Protein AF-W4LMC2-F1 (afdb_monomer)

Mean predicted aligned error: 18.22 Å

Foldseek 3Di:
DDDDLLNVLVVVLVVVCVPPVDDPVVSVVSSVVSSVVSVVVVCVVDVDDDDDDDDDDDDDPCDCVNQDDPQWHQDPVPRDIDSDCDCVNCVVVPHGPVD

Solvent-accessible surface area (backbone atoms only — not comparable to full-atom values): 6334 Å² total; per-residue (Å²): 132,86,76,49,73,67,56,55,48,50,52,54,47,53,51,50,42,72,75,62,70,56,52,75,71,55,46,53,54,48,47,52,51,51,48,51,51,53,51,50,52,49,54,69,75,42,83,81,78,88,78,88,80,91,75,88,80,85,82,63,85,75,47,76,70,69,34,50,50,101,72,35,30,44,39,88,85,77,69,51,76,32,77,62,87,44,69,71,59,32,49,77,70,76,41,59,96,82,111

Organism: Entotheonella factor (NCBI:txid1429438)

InterPro domains:
  IPR008807 ROS/MUCR transcriptional regulator [PF05443] (5-98)
  IPR041920 ROS/MUCR transcriptional regulator superfamily [G3DSA:1.10.10.1550] (59-99)

Nearest PDB structures (foldseek):
  5ok9-assembly1_E  TM=4.432E-01  e=7.450E+00  Homo sapiens

pLDDT: mean 70.09, std 13.7, range [37.72, 84.94]

Radius of gyration: 21.27 Å; Cα contacts (8 Å, |Δi|>4): 54; chains: 1; bounding box: 42×43×57 Å

Secondary structure (DSSP, 8-state):
----HHHHHHHHHHHHHHHH---HHHHHHHHHHHHHHHHHHHHHHS-S-----SSS-------TTTTB-SS-EE-TTT--EESS--HHHHHHTT--TT-

Sequence (99 aa):
MSQTLIEMAKELVAEQIRVHHLSPEDATSLLQSTHATLLSLHHEETPRLTSASPSSDAETPVSWKQSITKHAITCLECGNTFRQLSSRHLRIHDLDPRG

Structure (mmCIF, N/CA/C/O backbone):
data_AF-W4LMC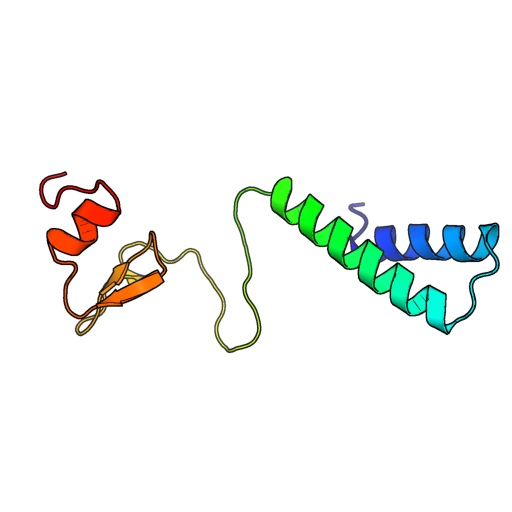2-F1
#
_entry.id   AF-W4LMC2-F1
#
loop_
_atom_site.group_PDB
_atom_site.id
_atom_site.type_symbol
_atom_site.label_atom_id
_atom_site.label_alt_id
_atom_site.label_comp_id
_atom_site.label_asym_id
_atom_site.label_entity_id
_atom_site.label_seq_id
_atom_site.pdbx_PDB_ins_code
_atom_site.Cartn_x
_atom_site.Cartn_y
_atom_site.Cartn_z
_atom_site.occupancy
_atom_site.B_iso_or_equiv
_atom_site.auth_seq_id
_atom_site.auth_comp_id
_atom_site.auth_asym_id
_atom_site.auth_atom_id
_atom_site.pdbx_PDB_model_num
ATOM 1 N N . MET A 1 1 ? -6.532 -23.538 -4.795 1.00 44.06 1 MET A N 1
ATOM 2 C CA . MET A 1 1 ? -5.174 -23.408 -4.236 1.00 44.06 1 MET A CA 1
ATOM 3 C C . MET A 1 1 ? -4.840 -21.931 -4.271 1.00 44.06 1 MET A C 1
ATOM 5 O O . MET A 1 1 ? -4.671 -21.400 -5.357 1.00 44.06 1 MET A O 1
ATOM 9 N N . SER A 1 2 ? -4.922 -21.249 -3.131 1.00 52.91 2 SER A N 1
ATOM 10 C CA . SER A 1 2 ? -4.631 -19.816 -3.017 1.00 52.91 2 SER A CA 1
ATOM 11 C C . SER A 1 2 ? -3.134 -19.603 -3.228 1.00 52.91 2 SER A C 1
ATOM 13 O O . SER A 1 2 ? -2.352 -19.935 -2.338 1.00 52.91 2 SER A O 1
ATOM 15 N N . GLN A 1 3 ? -2.741 -19.124 -4.410 1.00 64.00 3 GLN A N 1
ATOM 16 C CA . GLN A 1 3 ? -1.364 -18.702 -4.658 1.00 64.00 3 GLN A CA 1
ATOM 17 C C . GLN A 1 3 ? -1.000 -17.598 -3.671 1.00 64.00 3 GLN A C 1
ATOM 19 O O . GLN A 1 3 ? -1.780 -16.678 -3.417 1.00 64.00 3 GLN A O 1
ATOM 24 N N . THR A 1 4 ? 0.175 -17.726 -3.075 1.00 80.00 4 THR A N 1
ATOM 25 C CA . THR A 1 4 ? 0.689 -16.720 -2.149 1.00 80.00 4 THR A CA 1
ATOM 26 C C . THR A 1 4 ? 1.088 -15.462 -2.926 1.00 80.00 4 THR A C 1
ATOM 28 O O . THR A 1 4 ? 1.500 -15.540 -4.083 1.00 80.00 4 THR A O 1
ATOM 31 N N . LEU A 1 5 ? 1.009 -14.284 -2.298 1.00 74.75 5 LEU A N 1
ATOM 32 C CA . LEU A 1 5 ? 1.453 -13.016 -2.908 1.00 74.75 5 LEU A CA 1
ATOM 33 C C . LEU A 1 5 ? 2.898 -13.096 -3.429 1.00 74.75 5 LEU A C 1
ATOM 35 O O . LEU A 1 5 ? 3.228 -12.514 -4.459 1.00 74.75 5 LEU A O 1
ATOM 39 N N . ILE A 1 6 ? 3.740 -13.873 -2.744 1.00 75.00 6 ILE A N 1
ATOM 40 C CA . ILE A 1 6 ? 5.131 -14.131 -3.125 1.00 75.00 6 ILE A CA 1
ATOM 41 C C . ILE A 1 6 ? 5.213 -14.940 -4.426 1.00 75.00 6 ILE A C 1
ATOM 43 O O . ILE A 1 6 ? 6.058 -14.649 -5.270 1.00 75.00 6 ILE A O 1
ATOM 47 N N . GLU A 1 7 ? 4.342 -15.931 -4.623 1.00 79.75 7 GLU A N 1
ATOM 48 C CA . GLU A 1 7 ? 4.292 -16.702 -5.869 1.00 79.75 7 GLU A CA 1
ATOM 49 C C . GLU A 1 7 ? 3.838 -15.839 -7.049 1.00 79.75 7 GLU A C 1
ATOM 51 O O . GLU A 1 7 ? 4.478 -15.891 -8.098 1.00 79.75 7 GLU A O 1
ATOM 56 N N . MET A 1 8 ? 2.830 -14.981 -6.858 1.00 78.25 8 MET A N 1
ATOM 57 C CA . MET A 1 8 ? 2.379 -14.045 -7.899 1.00 78.25 8 MET A CA 1
ATOM 58 C C . MET A 1 8 ? 3.462 -13.018 -8.255 1.00 78.25 8 MET A C 1
ATOM 60 O O . MET A 1 8 ? 3.739 -12.784 -9.431 1.00 78.25 8 MET A O 1
ATOM 64 N N . ALA A 1 9 ? 4.135 -12.445 -7.252 1.00 74.12 9 ALA A N 1
ATOM 65 C CA . ALA A 1 9 ? 5.244 -11.517 -7.470 1.00 74.12 9 ALA A CA 1
ATOM 66 C C . ALA A 1 9 ? 6.417 -12.187 -8.209 1.00 74.12 9 ALA A C 1
ATOM 68 O O . ALA A 1 9 ? 7.006 -11.591 -9.111 1.00 74.12 9 ALA A O 1
ATOM 69 N N . LYS A 1 10 ? 6.737 -13.444 -7.868 1.00 81.75 10 LYS A N 1
ATOM 70 C CA . LYS A 1 10 ? 7.778 -14.233 -8.542 1.00 81.75 10 LYS A CA 1
ATOM 71 C C . LYS A 1 10 ? 7.452 -14.451 -10.019 1.00 81.75 10 LYS A C 1
ATOM 73 O O . LYS A 1 10 ? 8.337 -14.301 -10.856 1.00 81.75 10 LYS A O 1
ATOM 78 N N . GLU A 1 11 ? 6.214 -14.822 -10.335 1.00 82.88 11 GLU A N 1
ATOM 79 C CA . GLU A 1 11 ? 5.782 -15.082 -11.714 1.00 82.88 11 GLU A CA 1
ATOM 80 C C . GLU A 1 11 ? 5.810 -13.812 -12.574 1.00 82.88 11 GLU A C 1
ATOM 82 O O . GLU A 1 11 ? 6.335 -13.843 -13.688 1.00 82.88 11 GLU A O 1
ATOM 87 N N . LEU A 1 12 ? 5.352 -12.679 -12.032 1.00 77.81 12 LEU A N 1
ATOM 88 C CA . LEU A 1 12 ? 5.395 -11.385 -12.719 1.00 77.81 12 LEU A CA 1
ATOM 89 C C . LEU A 1 12 ? 6.829 -10.958 -13.053 1.00 77.81 12 LEU A C 1
ATOM 91 O O . LEU A 1 12 ? 7.131 -10.634 -14.201 1.00 77.81 12 LEU A O 1
ATOM 95 N N . VAL A 1 13 ? 7.734 -11.027 -12.072 1.00 75.69 13 VAL A N 1
ATOM 96 C CA . VAL A 1 13 ? 9.138 -10.645 -12.273 1.00 75.69 13 VAL A CA 1
ATOM 97 C C . VAL A 1 13 ? 9.843 -11.601 -13.238 1.00 75.69 13 VAL A C 1
ATOM 99 O O . VAL A 1 13 ? 10.627 -11.151 -14.074 1.00 75.69 13 VAL A O 1
ATOM 102 N N . ALA A 1 14 ? 9.556 -12.905 -13.174 1.00 79.62 14 ALA A N 1
ATOM 103 C CA . ALA A 1 14 ? 10.130 -13.886 -14.092 1.00 79.62 14 ALA A CA 1
ATOM 104 C C . ALA A 1 14 ? 9.763 -13.592 -15.556 1.00 79.62 14 ALA A C 1
ATOM 106 O O . ALA A 1 14 ? 10.641 -13.627 -16.422 1.00 79.62 14 ALA A O 1
ATOM 107 N N . GLU A 1 15 ? 8.505 -13.239 -15.838 1.00 80.31 15 GLU A N 1
ATOM 108 C CA . GLU A 1 15 ? 8.103 -12.849 -17.193 1.00 80.31 15 GLU A CA 1
ATOM 109 C C . GLU A 1 15 ? 8.676 -11.496 -17.616 1.00 80.31 15 GLU A C 1
ATOM 111 O O . GLU A 1 15 ? 9.098 -11.337 -18.763 1.00 80.31 15 GLU A O 1
ATOM 116 N N . GLN A 1 16 ? 8.802 -10.536 -16.700 1.00 68.88 16 GLN A N 1
ATOM 117 C CA . GLN A 1 16 ? 9.454 -9.260 -17.003 1.00 68.88 16 GLN A CA 1
ATOM 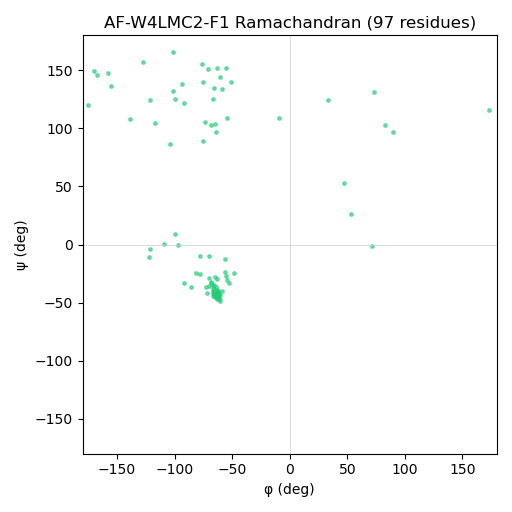118 C C . GLN A 1 16 ? 10.935 -9.423 -17.364 1.00 68.88 16 GLN A C 1
ATOM 120 O O . GLN A 1 16 ? 11.403 -8.791 -18.313 1.00 68.88 16 GLN A O 1
ATOM 125 N N . ILE A 1 17 ? 11.663 -10.317 -16.687 1.00 74.00 17 ILE A N 1
ATOM 126 C CA . ILE A 1 17 ? 13.049 -10.666 -17.039 1.00 74.00 17 ILE A CA 1
ATOM 127 C C . ILE A 1 17 ? 13.107 -11.313 -18.428 1.00 74.00 17 ILE A C 1
ATOM 129 O O . ILE A 1 17 ? 13.992 -10.987 -19.223 1.00 74.00 17 ILE A O 1
ATOM 133 N N . ARG A 1 18 ? 12.149 -12.193 -18.741 1.00 72.75 18 ARG A N 1
ATOM 134 C CA . ARG A 1 18 ? 12.082 -12.911 -20.021 1.00 72.75 18 ARG A CA 1
ATOM 135 C C . ARG A 1 18 ? 11.808 -11.984 -21.208 1.00 72.75 18 ARG A C 1
ATOM 137 O O . ARG A 1 18 ? 12.332 -12.230 -22.291 1.00 72.75 18 ARG A O 1
ATOM 144 N N . VAL A 1 19 ? 10.997 -10.943 -21.012 1.00 72.62 19 VAL A N 1
ATOM 145 C CA . VAL A 1 19 ? 10.607 -9.988 -22.065 1.00 72.62 19 VAL A CA 1
ATOM 146 C C . VAL A 1 19 ? 11.627 -8.859 -22.236 1.00 72.62 19 VAL A C 1
ATOM 148 O O . VAL A 1 19 ? 11.869 -8.442 -23.367 1.00 72.62 19 VAL A O 1
ATOM 151 N N . HIS A 1 20 ? 12.239 -8.368 -21.153 1.00 64.62 20 HIS A N 1
ATOM 152 C CA . HIS A 1 20 ? 13.040 -7.136 -21.193 1.00 64.62 20 HIS A CA 1
ATOM 153 C C . HIS A 1 20 ? 14.559 -7.308 -21.049 1.00 64.62 20 HIS A C 1
ATOM 155 O O . HIS A 1 20 ? 15.254 -6.299 -21.119 1.00 64.62 20 HIS A O 1
ATOM 161 N N . HIS A 1 21 ? 15.095 -8.529 -20.900 1.00 60.62 21 HIS A N 1
ATOM 162 C CA . HIS A 1 21 ? 16.536 -8.755 -20.671 1.00 60.62 21 HIS A CA 1
ATOM 163 C C . HIS A 1 21 ? 17.098 -7.825 -19.579 1.00 60.62 21 HIS A C 1
ATOM 165 O O . HIS A 1 21 ? 18.058 -7.086 -19.789 1.00 60.62 21 HIS A O 1
ATOM 171 N N . LEU A 1 22 ? 16.448 -7.833 -18.414 1.00 60.62 22 LEU A N 1
ATOM 172 C CA . LEU A 1 22 ? 16.818 -6.983 -17.285 1.00 60.62 22 LEU A CA 1
ATOM 173 C C . LEU A 1 22 ? 18.194 -7.369 -16.732 1.00 60.62 22 LEU A C 1
ATOM 175 O O . LEU A 1 22 ? 18.477 -8.551 -16.514 1.00 60.62 22 LEU A O 1
ATOM 179 N N . SER A 1 23 ? 19.027 -6.361 -16.468 1.00 65.12 23 SER A N 1
ATOM 180 C CA . SER A 1 23 ? 20.254 -6.534 -15.693 1.00 65.12 23 SER A CA 1
ATOM 181 C C . SER A 1 23 ? 19.898 -7.049 -14.288 1.00 65.12 23 SER A C 1
ATOM 183 O O . SER A 1 23 ? 18.856 -6.662 -13.748 1.00 65.12 23 SER A O 1
ATOM 185 N N . PRO A 1 24 ? 20.705 -7.926 -13.661 1.00 63.94 24 PRO A N 1
ATOM 186 C CA . PRO A 1 24 ? 20.413 -8.462 -12.328 1.00 63.94 24 PRO A CA 1
ATOM 187 C C . PRO A 1 24 ? 20.173 -7.376 -11.269 1.00 63.94 24 PRO A C 1
ATOM 189 O O . PRO A 1 24 ? 19.369 -7.586 -10.365 1.00 63.94 24 PRO A O 1
ATOM 192 N N . GLU A 1 25 ? 20.813 -6.213 -11.399 1.00 65.12 25 GLU A N 1
ATOM 193 C CA . GLU A 1 25 ? 20.595 -5.057 -10.521 1.00 65.12 25 GLU A CA 1
ATOM 194 C C . GLU A 1 25 ? 19.183 -4.461 -10.667 1.00 65.12 25 GLU A C 1
ATOM 196 O O . GLU A 1 25 ? 18.485 -4.259 -9.665 1.00 65.12 25 GLU A O 1
ATOM 201 N N . ASP A 1 26 ? 18.715 -4.307 -11.908 1.00 68.44 26 ASP A N 1
ATOM 202 C CA . ASP A 1 26 ? 17.376 -3.820 -12.243 1.00 68.44 26 ASP A CA 1
ATOM 203 C C . ASP A 1 26 ? 16.295 -4.831 -11.850 1.00 68.44 26 ASP A C 1
ATOM 205 O O . ASP A 1 26 ? 15.210 -4.446 -11.414 1.00 68.44 26 ASP A O 1
ATOM 209 N N . ALA A 1 27 ? 16.598 -6.129 -11.932 1.00 70.50 27 ALA A N 1
ATOM 210 C CA . ALA A 1 27 ? 15.688 -7.195 -11.527 1.00 70.50 27 ALA A CA 1
ATOM 211 C C . ALA A 1 27 ? 15.371 -7.143 -10.022 1.00 70.50 27 ALA A C 1
ATOM 213 O O . ALA A 1 27 ? 14.211 -7.283 -9.632 1.00 70.50 27 ALA A O 1
ATOM 214 N N . THR A 1 28 ? 16.369 -6.888 -9.168 1.00 75.81 28 THR A N 1
ATOM 215 C CA . THR A 1 28 ? 16.152 -6.702 -7.721 1.00 75.81 28 THR A CA 1
ATOM 216 C C . THR A 1 28 ? 15.300 -5.476 -7.414 1.00 75.81 28 THR A C 1
ATOM 218 O O . THR A 1 28 ? 14.373 -5.566 -6.608 1.00 75.81 28 THR A O 1
ATOM 221 N N . SER A 1 29 ? 15.589 -4.349 -8.068 1.00 75.94 29 SER A N 1
ATOM 222 C CA . SER A 1 29 ? 14.830 -3.103 -7.901 1.00 75.94 29 SER A CA 1
ATOM 223 C C . SER A 1 29 ? 13.371 -3.277 -8.336 1.00 75.94 29 SER A C 1
ATOM 225 O O . SER A 1 29 ? 12.442 -2.922 -7.607 1.00 75.94 29 SER A O 1
ATOM 227 N N . LEU A 1 30 ? 13.151 -3.929 -9.481 1.00 75.44 30 LEU A N 1
ATOM 228 C CA . LEU A 1 30 ? 11.821 -4.215 -10.007 1.00 75.44 30 LEU A CA 1
ATOM 229 C C . LEU A 1 30 ? 11.035 -5.169 -9.104 1.00 75.44 30 LEU A C 1
ATOM 231 O O . LEU A 1 30 ? 9.845 -4.951 -8.877 1.00 75.44 30 LEU A O 1
ATOM 235 N N . LEU A 1 31 ? 11.682 -6.197 -8.550 1.00 76.75 31 LEU A N 1
ATOM 236 C CA . LEU A 1 31 ? 11.039 -7.140 -7.635 1.00 76.75 31 LEU A CA 1
ATOM 237 C C . LEU A 1 31 ? 10.607 -6.456 -6.336 1.00 76.75 31 LEU A C 1
ATOM 239 O O . LEU A 1 31 ? 9.484 -6.662 -5.880 1.00 76.75 31 LEU A O 1
ATOM 243 N N . GLN A 1 32 ? 11.460 -5.599 -5.772 1.00 79.69 32 GLN A N 1
ATOM 244 C CA . GLN A 1 32 ? 11.126 -4.808 -4.587 1.00 79.69 32 GLN A CA 1
ATOM 245 C C . GLN A 1 32 ? 9.980 -3.830 -4.861 1.00 79.69 32 GLN A C 1
ATOM 247 O O . GLN A 1 32 ? 9.045 -3.755 -4.065 1.00 79.69 32 GLN A O 1
ATOM 252 N N . SER A 1 33 ? 10.016 -3.128 -5.998 1.00 79.75 33 SER A N 1
ATOM 253 C CA . SER A 1 33 ? 8.956 -2.201 -6.405 1.00 79.75 33 SER A CA 1
ATOM 254 C C . SER A 1 33 ? 7.627 -2.925 -6.619 1.00 79.75 33 SER A C 1
ATOM 256 O O . SER A 1 33 ? 6.614 -2.503 -6.069 1.00 79.75 33 SER A O 1
ATOM 258 N N . THR A 1 34 ? 7.634 -4.050 -7.336 1.00 79.31 34 THR A N 1
ATOM 259 C CA . THR A 1 34 ? 6.430 -4.850 -7.608 1.00 79.31 34 THR A CA 1
ATOM 260 C C . THR A 1 34 ? 5.846 -5.416 -6.317 1.00 79.31 34 THR A C 1
ATOM 262 O O . THR A 1 34 ? 4.641 -5.338 -6.095 1.00 79.31 34 THR A O 1
ATOM 265 N N . HIS A 1 35 ? 6.694 -5.930 -5.423 1.00 80.12 35 HIS A N 1
ATOM 266 C CA . HIS A 1 35 ? 6.270 -6.424 -4.116 1.00 80.12 35 HIS A CA 1
ATOM 267 C C . HIS A 1 35 ? 5.653 -5.315 -3.255 1.00 80.12 35 HIS A C 1
ATOM 269 O O . HIS A 1 35 ? 4.603 -5.533 -2.657 1.00 80.12 35 HIS A O 1
ATOM 275 N N . ALA A 1 36 ? 6.254 -4.121 -3.227 1.00 82.50 36 ALA A N 1
ATOM 276 C CA . ALA A 1 36 ? 5.703 -2.971 -2.513 1.00 82.50 36 ALA A CA 1
ATOM 277 C C . ALA A 1 36 ? 4.338 -2.547 -3.077 1.00 82.50 36 ALA A C 1
ATOM 279 O O . ALA A 1 36 ? 3.409 -2.316 -2.310 1.00 82.50 36 ALA A O 1
ATOM 280 N N . THR A 1 37 ? 4.187 -2.510 -4.404 1.00 81.38 37 THR A N 1
ATOM 281 C CA . THR A 1 37 ? 2.906 -2.199 -5.051 1.00 81.38 37 THR A CA 1
ATOM 282 C C . THR A 1 37 ? 1.839 -3.242 -4.731 1.00 81.38 37 THR A C 1
ATOM 284 O O . THR A 1 37 ? 0.726 -2.871 -4.375 1.00 81.38 37 THR A O 1
ATOM 287 N N . LEU A 1 38 ? 2.166 -4.536 -4.794 1.00 75.69 38 LEU A N 1
ATOM 288 C CA . LEU A 1 38 ? 1.233 -5.610 -4.439 1.00 75.69 38 LEU A CA 1
ATOM 289 C C . LEU A 1 38 ? 0.837 -5.567 -2.957 1.00 75.69 38 LEU A C 1
ATOM 291 O O . LEU A 1 38 ? -0.317 -5.827 -2.636 1.00 75.69 38 LEU A O 1
ATOM 295 N N . LEU A 1 39 ? 1.759 -5.203 -2.063 1.00 79.69 39 LEU A N 1
ATOM 296 C CA . LEU A 1 39 ? 1.471 -4.978 -0.643 1.00 79.69 39 LEU A CA 1
ATOM 297 C C . 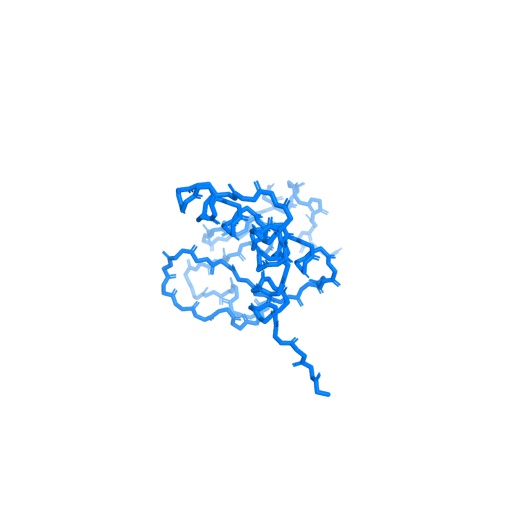LEU A 1 39 ? 0.530 -3.795 -0.426 1.00 79.69 39 LEU A C 1
ATOM 299 O O . LEU A 1 39 ? -0.416 -3.921 0.347 1.00 79.69 39 LEU A O 1
ATOM 303 N N . SER A 1 40 ? 0.767 -2.672 -1.109 1.00 78.38 40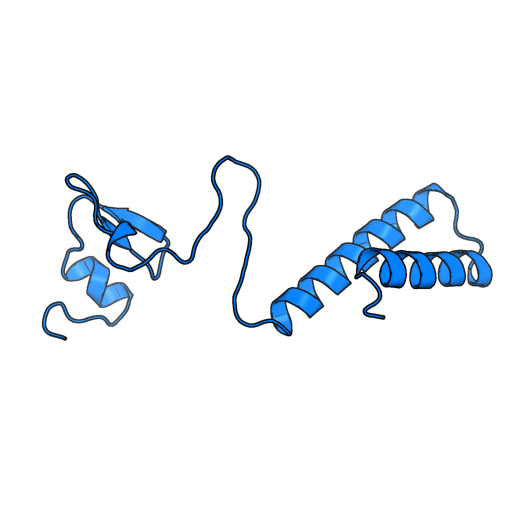 SER A N 1
ATOM 304 C CA . SER A 1 40 ? -0.121 -1.509 -1.042 1.00 78.38 40 SER A CA 1
ATOM 305 C C . SER A 1 40 ? -1.516 -1.848 -1.550 1.00 78.38 40 SER A C 1
ATOM 307 O O . SER A 1 40 ? -2.485 -1.579 -0.852 1.00 78.38 40 SER A O 1
ATOM 309 N N . LEU A 1 41 ? -1.621 -2.513 -2.704 1.00 76.62 41 LEU A N 1
ATOM 310 C CA . LEU A 1 41 ? -2.906 -2.943 -3.258 1.00 76.62 41 LEU A CA 1
ATOM 311 C C . LEU A 1 41 ? -3.610 -3.937 -2.331 1.00 76.62 41 LEU A C 1
ATOM 313 O O . LEU A 1 41 ? -4.788 -3.776 -2.046 1.00 76.62 41 LEU A O 1
ATOM 317 N N . HIS A 1 42 ? -2.883 -4.908 -1.774 1.00 70.62 42 HIS A N 1
ATOM 318 C CA . HIS A 1 42 ? -3.445 -5.839 -0.800 1.00 70.62 42 HIS A CA 1
ATOM 319 C C . HIS A 1 42 ? -3.948 -5.110 0.452 1.00 70.62 42 HIS A C 1
ATOM 321 O O . HIS A 1 42 ? -5.023 -5.430 0.948 1.00 70.62 42 HIS A O 1
ATOM 327 N N . HIS A 1 43 ? -3.214 -4.116 0.957 1.00 67.94 43 HIS A N 1
ATOM 328 C CA . HIS A 1 43 ? -3.621 -3.297 2.103 1.00 67.94 43 HIS A CA 1
ATOM 329 C C . HIS A 1 43 ? -4.825 -2.386 1.788 1.00 67.94 43 HIS A C 1
ATOM 331 O O . HIS A 1 43 ? -5.654 -2.140 2.660 1.00 67.94 43 HIS A O 1
ATOM 337 N N . GLU A 1 44 ? -4.950 -1.908 0.549 1.00 65.88 44 GLU A N 1
ATOM 338 C CA . GLU A 1 44 ? -6.109 -1.144 0.065 1.00 65.88 44 GLU A CA 1
ATOM 339 C C . GLU A 1 44 ? -7.350 -2.034 -0.135 1.00 65.88 44 GLU A C 1
ATOM 341 O O . GLU A 1 44 ? -8.467 -1.614 0.169 1.00 65.88 44 GLU A O 1
ATOM 346 N N . GLU A 1 45 ? -7.167 -3.277 -0.590 1.00 63.16 45 GLU A N 1
ATOM 347 C CA . GLU A 1 45 ? -8.239 -4.260 -0.801 1.00 63.16 45 GLU A CA 1
ATOM 348 C C . GLU A 1 45 ? -8.672 -4.980 0.486 1.00 63.16 45 GLU A C 1
ATOM 350 O O . GLU A 1 45 ? -9.813 -5.437 0.584 1.00 63.16 45 GLU A O 1
ATOM 355 N N . THR A 1 46 ? -7.801 -5.061 1.498 1.00 49.91 46 THR A N 1
ATOM 356 C CA . THR A 1 46 ? -8.135 -5.574 2.834 1.00 49.91 46 THR A CA 1
ATOM 357 C C . THR A 1 46 ? -8.291 -4.425 3.831 1.00 49.91 46 THR A C 1
ATOM 359 O O . THR A 1 46 ? -7.352 -4.103 4.562 1.00 49.91 46 THR A O 1
ATOM 362 N N . PRO A 1 47 ? -9.483 -3.803 3.954 1.00 52.38 47 PRO A N 1
ATOM 363 C CA . PRO A 1 47 ? -9.723 -2.888 5.052 1.00 52.38 47 PRO A CA 1
ATOM 364 C C . PRO A 1 47 ? -9.679 -3.691 6.355 1.00 52.38 47 PRO A C 1
ATOM 366 O O . PRO A 1 47 ? -10.637 -4.376 6.719 1.00 52.38 47 PRO A O 1
ATOM 369 N N . ARG A 1 48 ? -8.549 -3.536 7.057 1.00 53.66 48 ARG A N 1
ATOM 370 C CA . ARG A 1 48 ? -8.226 -4.047 8.393 1.00 53.66 48 ARG A CA 1
ATOM 371 C C . ARG A 1 48 ? -7.738 -5.496 8.403 1.00 53.66 48 ARG A C 1
ATOM 373 O O . ARG A 1 48 ? -8.537 -6.423 8.400 1.00 53.66 48 ARG A O 1
ATOM 380 N N . LEU A 1 49 ? -6.421 -5.655 8.549 1.00 45.88 49 LEU A N 1
ATOM 381 C CA . LEU A 1 49 ? -5.748 -6.344 9.664 1.00 45.88 49 LEU A CA 1
ATOM 382 C C . LEU A 1 49 ? -4.242 -6.440 9.331 1.00 45.88 49 LEU A C 1
ATOM 384 O O . LEU A 1 49 ? -3.877 -7.175 8.423 1.00 45.88 49 LEU A O 1
ATOM 388 N N . THR A 1 50 ? -3.393 -5.771 10.127 1.00 39.50 50 THR A N 1
ATOM 389 C CA . THR A 1 50 ? -1.934 -6.015 10.294 1.00 39.50 50 THR A CA 1
ATOM 390 C C . THR A 1 50 ? -1.023 -5.574 9.122 1.00 39.50 50 THR A C 1
ATOM 392 O O . THR A 1 50 ? -1.282 -5.900 7.977 1.00 39.50 50 THR A O 1
ATOM 395 N N . SER A 1 51 ? 0.084 -4.843 9.288 1.00 42.91 51 SER A N 1
ATOM 396 C CA . SER A 1 51 ? 0.847 -4.532 10.495 1.00 42.91 51 SER A CA 1
ATOM 397 C C . SER A 1 51 ? 1.899 -3.451 10.238 1.00 42.91 51 SER A C 1
ATOM 399 O O . SER A 1 51 ? 2.520 -3.389 9.177 1.00 42.91 51 SER A O 1
ATOM 401 N N . ALA A 1 52 ? 2.160 -2.679 11.288 1.00 37.72 52 ALA A N 1
ATOM 402 C CA . ALA A 1 52 ? 3.440 -2.041 11.526 1.00 37.72 52 ALA A CA 1
ATOM 403 C C . ALA A 1 52 ? 4.590 -3.062 11.533 1.00 37.72 52 ALA A C 1
ATOM 405 O O . ALA A 1 52 ? 4.415 -4.205 11.953 1.00 37.72 52 ALA A O 1
ATOM 406 N N . SER A 1 53 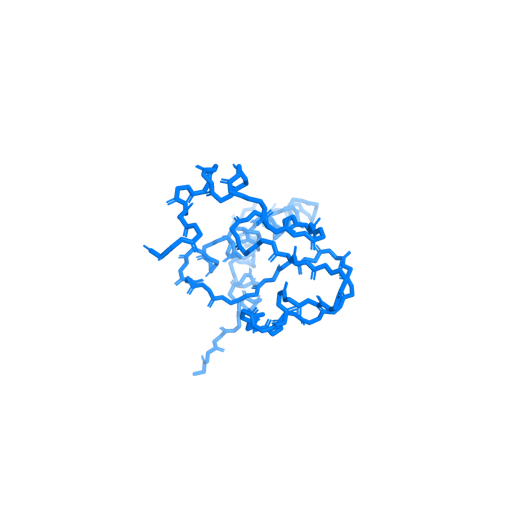? 5.797 -2.621 11.172 1.00 44.66 53 SER A N 1
ATOM 407 C CA . SER A 1 53 ? 7.050 -3.107 11.770 1.00 44.66 53 SER A CA 1
ATOM 408 C C . SER A 1 53 ? 8.214 -2.191 11.373 1.00 44.66 53 SER A C 1
ATOM 410 O O . SER A 1 53 ? 8.198 -1.662 10.263 1.00 44.66 53 SER A O 1
ATOM 412 N N . PRO A 1 54 ? 9.222 -1.986 12.246 1.00 46.59 54 PRO A N 1
ATOM 413 C CA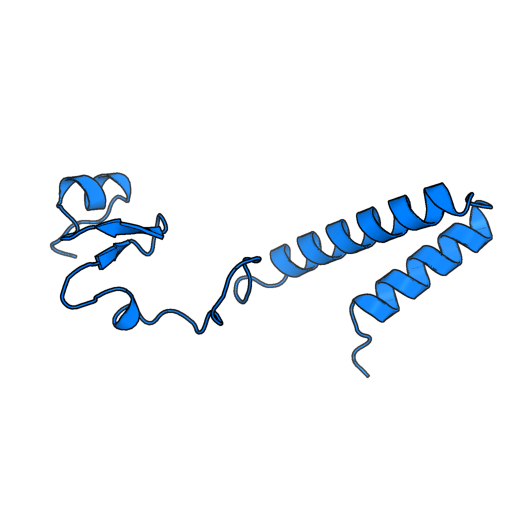 . PRO A 1 54 ? 9.826 -3.066 13.021 1.00 46.59 54 PRO A CA 1
ATOM 414 C C . PRO A 1 54 ? 10.120 -2.683 14.473 1.00 46.59 54 PRO A C 1
ATOM 416 O O . PRO A 1 54 ? 11.061 -1.942 14.733 1.00 46.59 54 PRO A O 1
ATOM 419 N N . SER A 1 55 ? 9.358 -3.216 15.427 1.00 37.72 55 SER A N 1
ATOM 420 C CA . SER A 1 55 ? 9.764 -3.415 16.830 1.00 37.72 55 SER A CA 1
ATOM 421 C C . SER A 1 55 ? 8.641 -4.153 17.550 1.00 37.72 55 SER A C 1
ATOM 423 O O . SER A 1 55 ? 7.530 -3.648 17.571 1.00 37.72 55 SER A O 1
ATOM 425 N N . SER A 1 56 ? 8.955 -5.340 18.077 1.00 43.66 56 SER A N 1
ATOM 426 C CA . SER A 1 56 ? 8.295 -6.049 19.190 1.00 43.66 56 SER A CA 1
ATOM 427 C C . SER A 1 56 ? 6.775 -5.896 19.390 1.00 43.66 56 SER A C 1
ATOM 429 O O . SER A 1 56 ? 6.283 -4.821 19.708 1.00 43.66 56 SER A O 1
ATOM 431 N N . ASP A 1 57 ? 6.110 -7.054 19.401 1.00 38.53 57 ASP A N 1
ATOM 432 C CA . ASP A 1 57 ? 4.754 -7.329 19.899 1.00 38.53 57 ASP A CA 1
ATOM 433 C C . ASP A 1 57 ? 3.581 -7.183 18.913 1.00 38.53 57 ASP A C 1
ATOM 435 O O . ASP A 1 57 ? 3.008 -6.126 18.680 1.00 38.53 57 ASP A O 1
ATOM 439 N N . ALA A 1 58 ? 3.216 -8.353 18.380 1.00 41.06 58 ALA A N 1
ATOM 440 C CA . ALA A 1 58 ? 1.913 -8.784 17.883 1.00 41.06 58 ALA A CA 1
ATOM 441 C C . ALA A 1 58 ? 0.713 -7.848 18.161 1.00 41.06 58 ALA A C 1
ATOM 443 O O . ALA A 1 58 ? 0.155 -7.817 19.259 1.00 41.06 58 ALA A O 1
ATOM 444 N N . GLU A 1 59 ? 0.218 -7.194 17.108 1.00 44.22 59 GLU A N 1
ATOM 445 C CA . GLU A 1 59 ? -1.086 -6.527 17.091 1.00 44.22 59 GLU A CA 1
ATOM 446 C C . GLU A 1 59 ? -2.221 -7.555 16.984 1.00 44.22 59 GLU A C 1
ATOM 448 O O . GLU A 1 59 ? -2.725 -7.892 15.913 1.00 44.22 59 GLU A O 1
ATOM 453 N N . THR A 1 60 ? -2.685 -8.032 18.135 1.00 50.34 60 THR A N 1
ATOM 454 C CA . THR A 1 60 ? -4.107 -8.361 18.287 1.00 50.34 60 THR A CA 1
ATOM 455 C C . THR A 1 60 ? -4.944 -7.089 18.129 1.00 50.34 60 THR A C 1
ATOM 457 O O . THR A 1 60 ? -4.452 -6.016 18.480 1.00 50.34 60 THR A O 1
ATOM 460 N N . PRO A 1 61 ? -6.212 -7.160 17.672 1.00 50.38 61 PRO A N 1
ATOM 461 C CA . PRO A 1 61 ? -7.098 -6.002 17.690 1.00 50.38 61 PRO A CA 1
ATOM 462 C C . PRO A 1 61 ? -7.149 -5.473 19.120 1.00 50.38 61 PRO A C 1
ATOM 464 O O . PRO A 1 61 ? -7.691 -6.136 20.009 1.00 50.38 61 PRO A O 1
ATOM 467 N N . VAL A 1 62 ? -6.532 -4.310 19.337 1.00 55.62 62 VAL A N 1
ATOM 468 C CA . VAL A 1 62 ? -6.447 -3.678 20.648 1.00 55.62 62 VAL A CA 1
ATOM 469 C C . VAL A 1 62 ? -7.876 -3.347 21.038 1.00 55.62 62 VAL A C 1
ATOM 471 O O . VAL A 1 62 ? -8.484 -2.385 20.569 1.00 55.62 62 VAL A O 1
ATOM 474 N N . SER A 1 63 ? -8.469 -4.241 21.828 1.00 65.31 63 SER A N 1
ATOM 475 C CA . SER A 1 63 ? -9.753 -4.010 22.465 1.00 65.31 63 SER A CA 1
ATOM 476 C C . SER A 1 63 ? -9.649 -2.658 23.159 1.00 65.31 63 SER A C 1
ATOM 478 O O . SER A 1 63 ? -8.630 -2.384 23.783 1.00 65.31 63 SER A O 1
ATOM 480 N N . TRP A 1 64 ? -10.686 -1.825 23.113 1.00 66.94 64 TRP A N 1
ATOM 481 C CA . TRP A 1 64 ? -10.717 -0.554 23.851 1.00 66.94 64 TRP A CA 1
ATOM 482 C C . TRP A 1 64 ? -10.313 -0.711 25.334 1.00 66.94 64 TRP A C 1
ATOM 484 O O . TRP A 1 64 ? -9.805 0.218 25.952 1.00 66.94 64 TRP A O 1
ATOM 494 N N . LYS A 1 65 ? -10.476 -1.922 25.889 1.00 68.31 65 LYS A N 1
ATOM 495 C CA . LYS A 1 65 ? -10.007 -2.325 27.221 1.00 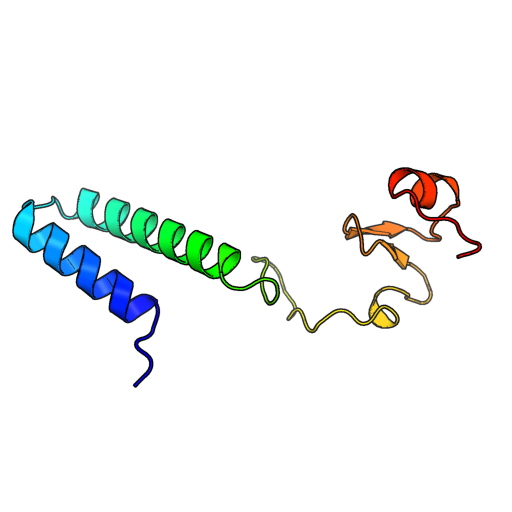68.31 65 LYS A CA 1
ATOM 496 C C . LYS A 1 65 ? -8.479 -2.364 27.365 1.00 68.31 65 LYS A C 1
ATOM 498 O O . LYS A 1 65 ? -7.979 -2.075 28.440 1.00 68.31 65 LYS A O 1
ATOM 503 N N . GLN A 1 66 ? -7.747 -2.736 26.318 1.00 68.88 66 GLN A N 1
ATOM 504 C CA . GLN A 1 66 ? -6.279 -2.767 26.281 1.00 68.88 66 GLN A CA 1
ATOM 505 C C . GLN A 1 66 ? -5.676 -1.368 26.088 1.00 68.88 66 GLN A C 1
ATOM 507 O O . GLN A 1 66 ? -4.570 -1.112 26.551 1.00 68.88 66 GLN A O 1
ATOM 512 N N . SER A 1 67 ? -6.422 -0.442 25.481 1.00 67.25 67 SER A N 1
ATOM 513 C CA . SER A 1 67 ? -6.026 0.967 25.347 1.00 67.25 67 SER A CA 1
ATOM 514 C C . SER A 1 67 ? -6.044 1.733 26.671 1.00 67.25 67 SER A C 1
ATOM 516 O O . SER A 1 67 ? -5.575 2.866 26.721 1.00 67.25 67 SER A O 1
ATOM 518 N N . ILE A 1 68 ? -6.592 1.147 27.741 1.00 77.88 68 ILE A N 1
ATOM 519 C CA . ILE A 1 68 ? -6.703 1.757 29.067 1.00 77.88 68 ILE A CA 1
ATOM 520 C C . ILE A 1 68 ? -5.875 0.927 30.049 1.00 77.88 68 ILE A C 1
ATOM 522 O O . ILE A 1 68 ? -6.277 -0.146 30.491 1.00 77.88 68 ILE A O 1
ATOM 526 N N . THR A 1 69 ? -4.715 1.449 30.431 1.00 78.94 69 THR A N 1
ATOM 527 C CA . THR A 1 69 ? -3.877 0.892 31.499 1.00 78.94 69 THR A CA 1
ATOM 528 C C . THR A 1 69 ? -4.052 1.701 32.787 1.00 78.94 69 THR A C 1
ATOM 530 O O . THR A 1 69 ? -4.547 2.827 32.776 1.00 78.94 69 THR A O 1
ATOM 533 N N . LYS A 1 70 ? -3.597 1.166 33.929 1.00 75.81 70 LYS A N 1
ATOM 534 C CA . LYS A 1 70 ? -3.690 1.834 35.247 1.00 75.81 70 LYS A CA 1
ATOM 535 C C . LYS A 1 70 ? -3.040 3.229 35.285 1.00 75.81 70 LYS A C 1
ATOM 537 O O . LYS A 1 70 ? -3.377 4.041 36.144 1.00 75.81 70 LYS A O 1
ATOM 542 N N . HIS A 1 71 ? -2.086 3.491 34.394 1.00 80.00 71 HIS A N 1
ATOM 543 C CA . HIS A 1 71 ? -1.259 4.700 34.417 1.00 80.00 71 HIS A CA 1
ATOM 544 C C . HIS A 1 71 ? -1.336 5.528 33.132 1.00 80.00 71 HIS A C 1
ATOM 546 O O . HIS A 1 71 ? -0.833 6.655 33.116 1.00 80.00 71 HIS A O 1
ATOM 552 N N . ALA A 1 72 ? -1.947 4.986 32.078 1.00 82.69 72 ALA A N 1
ATOM 553 C CA . ALA A 1 72 ? -1.969 5.601 30.765 1.00 82.69 72 ALA A CA 1
ATOM 554 C C . ALA A 1 72 ? -3.136 5.099 29.903 1.00 82.69 72 ALA A C 1
ATOM 556 O O . ALA A 1 72 ? -3.528 3.937 29.979 1.00 82.69 72 ALA A O 1
ATOM 557 N N . ILE A 1 73 ? -3.644 5.978 29.050 1.00 84.50 73 ILE A N 1
ATOM 558 C CA . ILE A 1 73 ? -4.680 5.740 28.056 1.00 84.50 73 ILE A CA 1
ATOM 559 C C . ILE A 1 73 ? -4.098 6.084 26.687 1.00 84.50 73 ILE A C 1
ATOM 561 O O . ILE A 1 73 ? -3.641 7.208 26.471 1.00 84.50 73 ILE A O 1
ATOM 565 N N . THR A 1 74 ? -4.138 5.134 25.764 1.00 84.06 74 THR A N 1
ATOM 566 C CA . THR A 1 74 ? -3.743 5.333 24.369 1.00 84.06 74 THR A CA 1
ATOM 567 C C . THR A 1 74 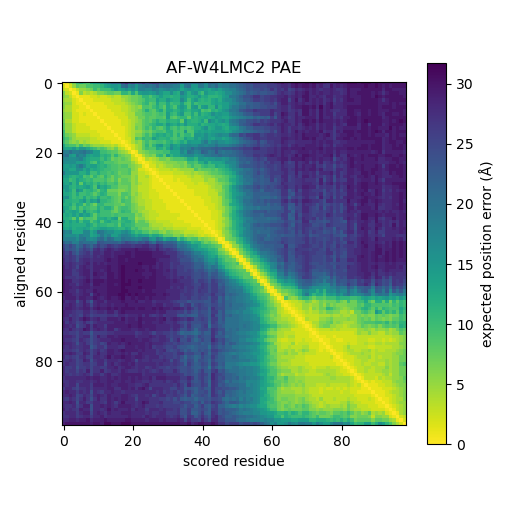? -4.968 5.740 23.560 1.00 84.06 74 THR A C 1
ATOM 569 O O . THR A 1 74 ? -5.970 5.025 23.534 1.00 84.06 74 THR A O 1
ATOM 572 N N . CYS A 1 75 ? -4.915 6.906 22.915 1.00 83.25 75 CYS A N 1
ATOM 573 C CA . CYS A 1 75 ? -5.965 7.337 22.003 1.00 83.25 75 CYS A CA 1
ATOM 574 C C . CYS A 1 75 ? -5.979 6.419 20.781 1.00 83.25 75 CYS A C 1
ATOM 576 O O . CYS A 1 75 ? -4.963 6.269 20.107 1.00 83.25 75 CYS A O 1
ATOM 578 N N . LEU A 1 76 ? -7.130 5.823 20.483 1.00 83.25 76 LEU A N 1
ATOM 579 C CA . LEU A 1 76 ? -7.280 4.918 19.345 1.00 83.25 76 LEU A CA 1
ATOM 580 C C . LEU A 1 76 ? -7.401 5.638 17.997 1.00 83.25 76 LEU A C 1
ATOM 582 O O . LEU A 1 76 ? -7.317 4.985 16.964 1.00 83.25 76 LEU A O 1
ATOM 586 N N . GLU A 1 77 ? -7.568 6.961 17.998 1.00 81.06 77 GLU A N 1
ATOM 587 C CA . GLU A 1 77 ? -7.645 7.744 16.762 1.00 81.06 77 GLU A CA 1
ATOM 588 C C . GLU A 1 77 ? -6.294 8.284 16.299 1.00 81.06 77 GLU A C 1
ATOM 590 O O . GLU A 1 77 ? -6.051 8.398 15.103 1.00 81.06 77 GLU A O 1
ATOM 595 N N . CYS A 1 78 ? -5.399 8.612 17.236 1.00 81.94 78 CYS A N 1
ATOM 596 C CA . CYS A 1 78 ? -4.074 9.149 16.910 1.00 81.94 78 CYS A CA 1
ATOM 597 C C . CYS A 1 78 ? -2.900 8.321 17.445 1.00 81.94 78 CYS A C 1
ATOM 599 O O . CYS A 1 78 ? -1.753 8.688 17.213 1.00 81.94 78 CYS A O 1
ATOM 601 N N . GLY A 1 79 ? -3.148 7.253 18.206 1.00 78.00 79 GLY A N 1
ATOM 602 C CA . GLY A 1 79 ? -2.109 6.391 18.783 1.00 78.00 79 GLY A CA 1
ATOM 603 C C . GLY A 1 79 ? -1.306 7.020 19.930 1.00 78.00 79 GLY A C 1
ATOM 604 O O . GLY A 1 79 ? -0.437 6.370 20.508 1.00 78.00 79 GLY A O 1
ATOM 605 N N . ASN A 1 80 ? -1.586 8.273 20.301 1.00 81.00 80 ASN A N 1
ATOM 606 C CA . ASN A 1 80 ? -0.853 8.965 21.358 1.00 81.00 80 ASN A CA 1
ATOM 607 C C . ASN A 1 80 ? -1.250 8.460 22.749 1.00 81.00 80 ASN A C 1
ATOM 609 O O . ASN A 1 80 ? -2.429 8.251 23.042 1.00 81.00 80 ASN A O 1
ATOM 613 N N . THR A 1 81 ? -0.261 8.318 23.632 1.00 80.56 81 THR A N 1
ATOM 614 C CA . THR A 1 81 ? -0.459 7.839 25.005 1.00 80.56 81 THR A CA 1
ATOM 615 C C . THR A 1 81 ? -0.496 9.005 25.991 1.00 80.56 81 THR A C 1
ATOM 617 O O . THR A 1 81 ? 0.432 9.808 26.065 1.00 80.56 81 THR A O 1
ATOM 620 N N . PHE A 1 82 ? -1.562 9.088 26.783 1.00 83.00 82 PHE A N 1
ATOM 621 C CA . PHE A 1 82 ? -1.812 10.155 27.752 1.00 83.00 82 PHE A CA 1
ATOM 622 C C . PHE A 1 82 ? -2.101 9.575 29.136 1.00 83.00 82 PHE A C 1
ATOM 624 O O . PHE A 1 82 ? -2.579 8.459 29.251 1.00 83.00 82 PHE A O 1
ATOM 631 N N . ARG A 1 83 ? -1.901 10.334 30.220 1.00 83.25 83 ARG A N 1
ATOM 632 C CA . ARG A 1 83 ? -2.364 9.894 31.560 1.00 83.25 83 ARG A CA 1
ATOM 633 C C . ARG A 1 83 ? -3.893 9.919 31.682 1.00 83.25 83 ARG A C 1
ATOM 635 O O . ARG A 1 83 ? -4.461 9.147 32.442 1.00 83.25 83 ARG A O 1
ATOM 642 N N . GLN A 1 84 ? -4.541 10.808 30.931 1.00 81.44 84 GLN A N 1
ATOM 643 C CA . GLN A 1 84 ? -5.989 10.947 30.823 1.00 81.44 84 GLN A CA 1
ATOM 644 C C . GLN A 1 84 ? -6.319 11.597 29.472 1.00 81.44 84 GLN A C 1
ATOM 646 O O . GLN A 1 84 ? -5.674 12.579 29.096 1.00 81.44 84 GLN A O 1
ATOM 651 N N . LEU A 1 85 ? -7.332 11.095 28.759 1.00 84.12 85 LEU A N 1
ATOM 652 C CA . LEU A 1 85 ? -7.873 11.784 27.584 1.00 84.12 85 LEU A CA 1
ATOM 653 C C . LEU A 1 85 ? -8.682 12.993 28.064 1.00 84.12 85 LEU A C 1
ATOM 655 O O . LEU A 1 85 ? -9.762 12.859 28.636 1.00 84.12 85 LEU A O 1
ATOM 659 N N . SER A 1 86 ? -8.115 14.186 27.901 1.00 83.62 86 SER A N 1
ATOM 660 C CA . SER A 1 86 ? -8.798 15.434 28.248 1.00 83.62 86 SER A CA 1
ATOM 661 C C . SER A 1 86 ? -9.850 15.798 27.197 1.00 83.62 86 SER A C 1
ATOM 663 O O . SER A 1 86 ? -9.707 15.454 26.023 1.00 83.62 86 SER A O 1
ATOM 665 N N . SER A 1 87 ? -10.866 16.576 27.585 1.00 80.81 87 SER A N 1
ATOM 666 C CA . SER A 1 87 ? -11.888 17.103 26.662 1.00 80.81 87 SER A CA 1
ATOM 667 C C . SER A 1 87 ? -11.295 17.892 25.489 1.00 80.81 87 SER A C 1
ATOM 669 O O . SER A 1 87 ? -11.871 17.931 24.407 1.00 80.81 87 SER A O 1
ATOM 671 N N . ARG A 1 88 ? -10.112 18.490 25.680 1.00 82.81 88 ARG A N 1
ATOM 672 C CA . ARG A 1 88 ? -9.363 19.170 24.619 1.00 82.81 88 ARG A CA 1
ATOM 673 C C . ARG A 1 88 ? -8.884 18.201 23.544 1.00 82.81 88 ARG A C 1
ATOM 675 O O . ARG A 1 88 ? -8.958 18.538 22.373 1.00 82.81 88 ARG A O 1
ATOM 682 N N . HIS A 1 89 ? -8.375 17.040 23.949 1.00 83.75 89 HIS A N 1
ATOM 683 C CA . HIS A 1 89 ? -7.886 16.032 23.017 1.00 83.75 89 HIS A CA 1
ATOM 684 C C . HIS A 1 89 ? -9.040 15.360 22.273 1.00 83.75 89 HIS A C 1
ATOM 686 O O . HIS A 1 89 ? -8.970 15.215 21.061 1.00 83.75 89 HIS A O 1
ATOM 692 N N . LEU A 1 90 ? -10.127 15.047 22.982 1.00 84.31 90 LEU A N 1
ATOM 693 C CA . LEU A 1 90 ? -11.336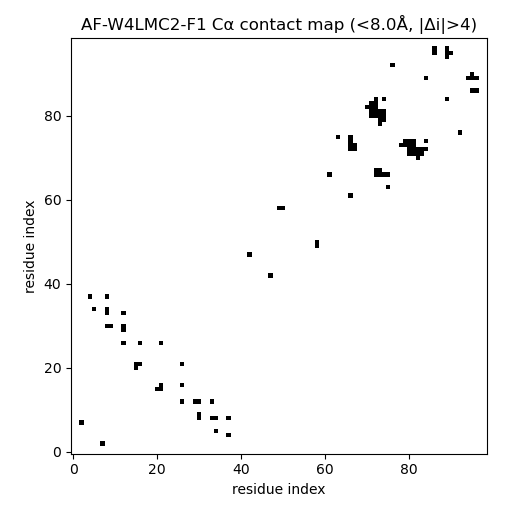 14.489 22.373 1.00 84.31 90 LEU A CA 1
ATOM 694 C C . LEU A 1 90 ? -11.919 15.428 21.301 1.00 84.31 90 LEU A C 1
ATOM 696 O O . LEU A 1 90 ? -12.232 14.980 20.210 1.00 84.31 90 LEU A O 1
ATOM 700 N N . ARG A 1 91 ? -11.923 16.749 21.531 1.00 83.25 91 ARG A N 1
ATOM 701 C CA . ARG A 1 91 ? -12.401 17.732 20.540 1.00 83.25 91 ARG A CA 1
ATOM 702 C C . ARG A 1 91 ? -11.566 17.803 19.254 1.00 83.25 91 ARG A C 1
ATOM 704 O O . ARG A 1 91 ? -12.102 18.176 18.220 1.00 83.25 91 ARG A O 1
ATOM 711 N N . ILE A 1 92 ? -10.270 17.478 19.295 1.00 84.94 92 ILE A N 1
ATOM 712 C CA . ILE A 1 92 ? -9.436 17.401 18.071 1.00 84.94 92 ILE A CA 1
ATOM 713 C C . ILE A 1 92 ? -9.961 16.302 17.138 1.00 84.94 92 ILE A C 1
ATOM 715 O O . ILE A 1 92 ? -9.844 16.404 15.922 1.00 84.94 92 ILE A O 1
ATOM 719 N N . HIS A 1 93 ? -10.558 15.287 17.748 1.00 83.62 93 HIS A N 1
ATOM 720 C CA . HIS A 1 93 ? -11.122 14.097 17.143 1.00 83.62 93 HIS A CA 1
ATOM 721 C C . HIS A 1 93 ? -12.650 14.180 16.977 1.00 83.62 93 HIS A C 1
ATOM 723 O O . HIS A 1 93 ? -13.293 13.191 16.662 1.00 83.62 93 HIS A O 1
ATOM 729 N N . ASP A 1 94 ? -13.239 15.359 17.210 1.00 80.38 94 ASP A N 1
ATOM 730 C CA . ASP A 1 94 ? -14.693 15.578 17.221 1.00 80.38 94 ASP A CA 1
ATOM 731 C C . ASP A 1 94 ? -15.468 14.617 18.154 1.00 80.38 94 ASP A C 1
ATOM 733 O O . ASP A 1 94 ? -16.649 14.337 17.969 1.00 80.38 94 ASP A O 1
ATOM 737 N N . LEU A 1 95 ? -14.794 14.120 19.198 1.00 80.94 95 LEU A N 1
ATOM 738 C CA . LEU A 1 95 ? -15.367 13.270 20.236 1.00 80.94 95 LEU A CA 1
ATOM 739 C C . LEU A 1 95 ? -15.830 14.116 21.431 1.00 80.94 95 LEU A C 1
ATOM 741 O O . LEU A 1 95 ? -15.109 15.004 21.906 1.00 80.94 95 LEU A O 1
ATOM 745 N N . ASP A 1 96 ? -16.996 13.788 21.990 1.00 74.69 96 ASP A N 1
ATOM 746 C CA . ASP A 1 96 ? -17.476 14.351 23.256 1.00 74.69 96 ASP A CA 1
ATOM 747 C C . ASP A 1 96 ? -17.259 13.337 24.399 1.00 74.69 96 ASP A C 1
ATOM 749 O O . ASP A 1 96 ? -17.634 12.169 24.271 1.00 74.69 96 ASP A O 1
ATOM 753 N N . PRO A 1 97 ? -16.690 13.734 25.556 1.00 68.19 97 PRO A N 1
ATOM 754 C CA . PRO A 1 97 ? -16.670 12.886 26.752 1.00 68.19 97 PRO A CA 1
ATOM 755 C C . PRO A 1 97 ? -18.056 12.415 27.240 1.00 68.19 97 PRO A C 1
ATOM 757 O O . PRO A 1 97 ? -18.107 11.557 28.123 1.00 68.19 97 PRO A O 1
ATOM 760 N N . ARG A 1 98 ? -19.163 12.979 26.738 1.00 68.38 98 ARG A N 1
ATOM 761 C CA . ARG A 1 98 ? -20.541 12.599 27.097 1.00 68.38 98 ARG A CA 1
ATOM 762 C C . ARG A 1 98 ? -21.229 11.626 26.130 1.00 68.38 98 ARG A C 1
ATOM 764 O O . ARG A 1 98 ? -22.323 11.178 26.475 1.00 68.38 98 ARG A O 1
ATOM 771 N N . GLY A 1 99 ? -20.556 11.212 25.053 1.00 50.28 99 GLY A N 1
ATOM 772 C CA . GLY A 1 99 ? -21.098 10.294 24.045 1.00 50.28 99 GLY A CA 1
ATOM 773 C C . GLY A 1 99 ? -21.806 11.013 22.912 1.00 50.28 99 GLY A C 1
ATOM 774 O O . GLY A 1 99 ? -22.619 11.916 23.207 1.00 50.28 99 GLY A O 1
#